Protein AF-A0A699SDT7-F1 (afdb_monomer)

Sequence (73 aa):
SPFSVHPGSTKMYHDLKQHFWWSGMKRDVATFVSRCLICQQVKIGHQRASGLLQPLDIPVWKWDEISMDFVTG

Structure (mmCIF, N/CA/C/O backbone):
data_AF-A0A699SDT7-F1
#
_entry.id   AF-A0A699SDT7-F1
#
loop_
_atom_site.group_PDB
_atom_site.id
_atom_site.type_symbol
_atom_site.label_atom_id
_atom_site.label_alt_id
_atom_site.label_comp_id
_atom_site.label_asym_id
_atom_site.label_entity_id
_atom_site.label_seq_id
_atom_site.pdbx_PDB_ins_code
_atom_site.Cartn_x
_atom_site.Cartn_y
_atom_site.Cartn_z
_atom_site.occupancy
_atom_site.B_iso_or_equiv
_atom_site.auth_seq_id
_atom_site.auth_comp_id
_atom_site.auth_asym_id
_atom_site.auth_atom_id
_atom_site.pdbx_PDB_model_num
ATOM 1 N N . SER A 1 1 ? 24.283 -5.344 -0.350 1.00 43.56 1 SER A N 1
ATOM 2 C CA . SER A 1 1 ? 24.480 -4.881 1.039 1.00 43.56 1 SER A CA 1
ATOM 3 C C . SER A 1 1 ? 23.439 -5.555 1.928 1.00 43.56 1 SER A C 1
ATOM 5 O O . SER A 1 1 ? 22.419 -5.978 1.387 1.00 43.56 1 SER A O 1
ATOM 7 N N . PRO A 1 2 ? 23.639 -5.628 3.256 1.00 35.50 2 PRO A N 1
ATOM 8 C CA . PRO A 1 2 ? 22.708 -6.235 4.225 1.00 35.50 2 PRO A CA 1
ATOM 9 C C . PRO A 1 2 ? 21.334 -5.540 4.300 1.00 35.50 2 PRO A C 1
ATOM 11 O O . PRO A 1 2 ? 20.502 -5.878 5.130 1.00 35.50 2 PRO A O 1
ATOM 14 N N . PHE A 1 3 ? 21.101 -4.562 3.419 1.00 45.88 3 PHE A N 1
ATOM 15 C CA . PHE A 1 3 ? 19.932 -3.708 3.370 1.00 45.88 3 PHE A CA 1
ATOM 16 C C . PHE A 1 3 ? 19.415 -3.509 1.936 1.00 45.88 3 PHE A C 1
ATOM 18 O O . PHE A 1 3 ? 18.991 -2.413 1.574 1.00 45.88 3 PHE A O 1
ATOM 25 N N . SER A 1 4 ? 19.329 -4.568 1.120 1.00 50.91 4 SER A N 1
ATOM 26 C CA . SER A 1 4 ? 18.271 -4.631 0.085 1.00 50.91 4 SER A CA 1
ATOM 27 C C . SER A 1 4 ? 16.899 -4.813 0.754 1.00 50.91 4 SER A C 1
ATOM 29 O O . SER A 1 4 ? 16.144 -5.728 0.442 1.00 50.91 4 SER A O 1
ATOM 31 N N . VAL A 1 5 ? 16.619 -3.933 1.722 1.00 57.94 5 VAL A N 1
ATOM 32 C CA . VAL A 1 5 ? 15.366 -3.761 2.448 1.00 57.94 5 VAL A CA 1
ATOM 33 C C . VAL A 1 5 ? 14.324 -3.486 1.390 1.00 57.94 5 VAL A C 1
AT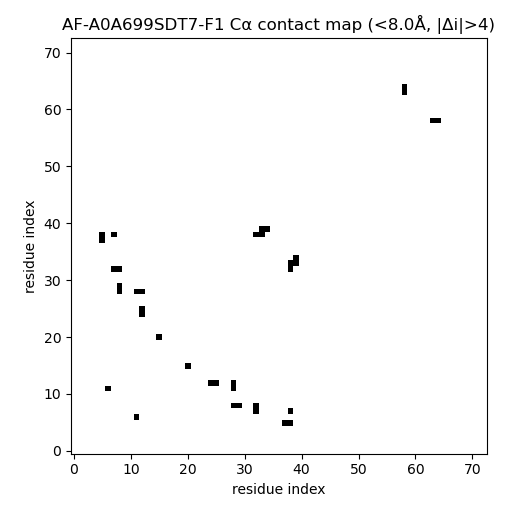OM 35 O O . VAL A 1 5 ? 14.298 -2.386 0.849 1.00 57.94 5 VAL A O 1
ATOM 38 N N . HIS A 1 6 ? 13.563 -4.525 1.058 1.00 67.69 6 HIS A N 1
ATOM 39 C CA . HIS A 1 6 ? 12.451 -4.584 0.115 1.00 67.69 6 HIS A CA 1
ATOM 40 C C . HIS A 1 6 ? 11.824 -3.216 -0.190 1.00 67.69 6 HIS A C 1
ATOM 42 O O . HIS A 1 6 ? 10.799 -2.856 0.389 1.00 67.69 6 HIS A O 1
ATOM 48 N N . PRO A 1 7 ? 12.388 -2.437 -1.130 1.00 72.50 7 PRO A N 1
ATOM 49 C CA . PRO A 1 7 ? 12.085 -1.012 -1.207 1.00 72.50 7 PRO A CA 1
ATOM 50 C C . PRO A 1 7 ? 10.756 -0.736 -1.936 1.00 72.50 7 PRO A C 1
ATOM 52 O O . PRO A 1 7 ? 10.401 0.402 -2.237 1.00 72.50 7 PRO A O 1
ATOM 55 N N . GLY A 1 8 ? 9.997 -1.797 -2.220 1.00 81.19 8 GLY A N 1
ATOM 56 C CA . GLY A 1 8 ? 8.802 -1.778 -3.041 1.00 81.19 8 GLY A CA 1
ATOM 57 C C . GLY A 1 8 ? 9.115 -1.686 -4.536 1.00 81.19 8 GLY A C 1
ATOM 58 O O . GLY A 1 8 ? 10.221 -1.362 -4.962 1.00 81.19 8 GLY A O 1
ATOM 59 N N . SER A 1 9 ? 8.099 -1.971 -5.354 1.00 87.81 9 SER A N 1
ATOM 60 C CA . SER A 1 9 ? 8.226 -2.023 -6.815 1.00 87.81 9 SER A CA 1
ATOM 61 C C . SER A 1 9 ? 8.699 -0.704 -7.422 1.00 87.81 9 SER A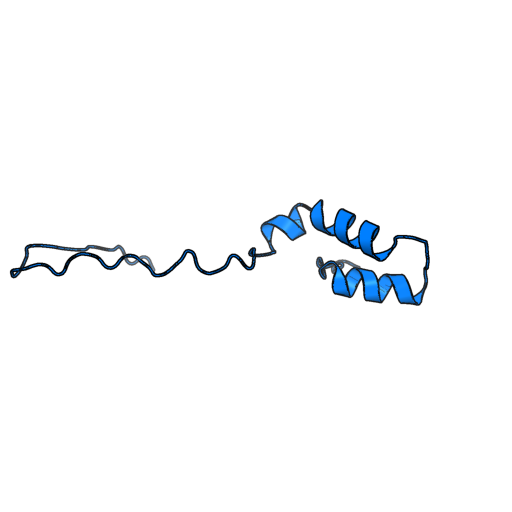 C 1
ATOM 63 O O . SER A 1 9 ? 9.439 -0.728 -8.400 1.00 87.81 9 SER A O 1
ATOM 65 N N . THR A 1 10 ? 8.287 0.435 -6.860 1.00 89.50 10 THR A N 1
ATOM 66 C CA . THR A 1 10 ? 8.638 1.757 -7.389 1.00 89.50 10 THR A CA 1
ATOM 67 C C . THR A 1 10 ? 10.131 2.016 -7.252 1.00 89.50 10 THR A C 1
ATOM 69 O O . THR A 1 10 ? 10.800 2.222 -8.259 1.00 89.50 10 THR A O 1
ATOM 72 N N . LYS A 1 11 ? 10.684 1.942 -6.038 1.00 90.19 11 LYS A N 1
ATOM 73 C CA . LYS A 1 11 ? 12.111 2.206 -5.828 1.00 90.19 11 LYS A CA 1
ATOM 74 C C . LYS A 1 11 ? 12.992 1.178 -6.546 1.00 90.19 11 LYS A C 1
ATOM 76 O O . LYS A 1 11 ? 13.902 1.593 -7.247 1.00 90.19 11 LYS A O 1
ATOM 81 N N . MET A 1 12 ? 12.636 -0.113 -6.533 1.00 90.44 12 MET A N 1
ATOM 82 C CA . MET A 1 12 ? 13.360 -1.118 -7.332 1.00 90.44 12 MET A CA 1
ATOM 83 C C . MET A 1 12 ? 13.406 -0.775 -8.828 1.00 90.44 12 MET A C 1
ATOM 85 O O . MET A 1 12 ? 14.451 -0.908 -9.457 1.00 90.44 12 MET A O 1
ATOM 89 N N . TYR A 1 13 ? 12.297 -0.303 -9.406 1.00 93.31 13 TYR A N 1
ATOM 90 C CA . TYR A 1 13 ? 12.275 0.138 -10.802 1.00 93.31 13 TYR A CA 1
ATOM 91 C C . TYR A 1 13 ? 13.152 1.378 -11.026 1.00 93.31 13 TYR A C 1
ATOM 93 O O . TYR A 1 13 ? 13.861 1.457 -12.027 1.00 93.31 13 TYR A O 1
ATOM 101 N N . HIS A 1 14 ? 13.107 2.346 -10.107 1.00 93.12 14 HIS A N 1
ATOM 102 C CA . HIS A 1 14 ? 13.908 3.566 -10.196 1.00 93.12 14 HIS A CA 1
ATOM 103 C C . HIS A 1 14 ? 15.409 3.316 -10.063 1.00 93.12 14 HIS A C 1
ATOM 105 O O . HIS A 1 14 ? 16.163 4.027 -10.719 1.00 93.12 14 HIS A O 1
ATOM 111 N N . ASP A 1 15 ? 15.822 2.328 -9.275 1.00 92.25 15 ASP A N 1
ATOM 112 C CA . ASP A 1 15 ? 17.226 1.950 -9.125 1.00 92.25 15 ASP A CA 1
ATOM 113 C C . ASP A 1 15 ? 17.709 1.206 -10.383 1.00 92.25 15 ASP A C 1
ATOM 115 O O . ASP A 1 15 ? 18.710 1.579 -10.992 1.00 92.25 15 ASP A O 1
ATOM 119 N N . LEU A 1 16 ? 16.944 0.212 -10.853 1.00 92.38 16 LEU A N 1
ATOM 120 C CA . LEU A 1 16 ? 17.305 -0.584 -12.033 1.00 92.38 16 LEU A CA 1
ATOM 121 C C . LEU A 1 16 ? 17.351 0.243 -13.321 1.00 92.38 16 LEU A C 1
ATOM 123 O O . LEU A 1 16 ? 18.272 0.069 -14.121 1.00 92.38 16 LEU A O 1
ATOM 127 N N . LYS A 1 17 ? 16.412 1.183 -13.510 1.00 94.56 17 LYS A N 1
ATOM 128 C CA . LYS A 1 17 ? 16.366 2.014 -14.726 1.00 94.56 17 LYS A CA 1
ATOM 129 C C . LYS A 1 17 ? 17.583 2.926 -14.897 1.00 94.56 17 LYS A C 1
ATOM 131 O O . LYS A 1 17 ? 17.736 3.507 -15.966 1.00 94.56 17 LYS A O 1
ATOM 136 N N . GLN A 1 18 ? 18.390 3.133 -13.850 1.00 95.31 18 GLN A N 1
ATOM 137 C CA . GLN A 1 18 ? 19.587 3.968 -13.958 1.00 95.31 18 GLN A CA 1
ATOM 138 C C . GLN A 1 18 ? 20.662 3.303 -14.814 1.00 95.31 18 GLN A C 1
ATOM 140 O O . GLN A 1 18 ? 21.513 4.002 -15.357 1.00 95.31 18 GLN A O 1
ATOM 145 N N . HIS A 1 19 ? 20.687 1.969 -14.868 1.00 96.06 19 HIS A N 1
ATOM 146 C CA . HIS A 1 19 ? 21.791 1.212 -15.470 1.00 96.06 19 HIS A CA 1
ATOM 147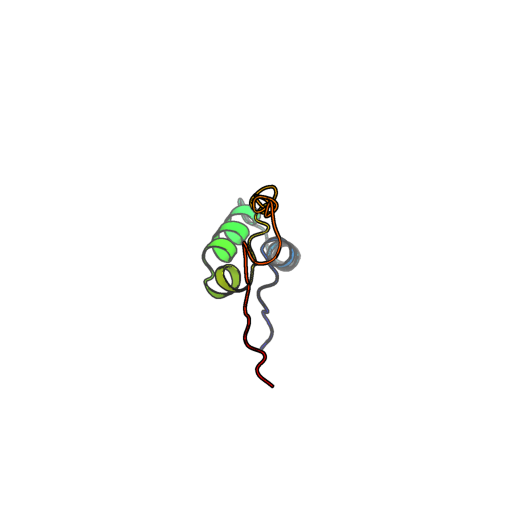 C C . HIS A 1 19 ? 21.307 0.183 -16.495 1.00 96.06 19 HIS A C 1
ATOM 149 O O . HIS A 1 19 ? 22.081 -0.240 -17.348 1.00 96.06 19 HIS A O 1
ATOM 155 N N . PHE A 1 20 ? 20.032 -0.211 -16.438 1.00 94.50 20 PHE A N 1
ATOM 156 C CA . PHE A 1 20 ? 19.467 -1.247 -17.290 1.00 94.50 20 PHE A CA 1
ATOM 157 C C . PHE A 1 20 ? 18.169 -0.790 -17.951 1.00 94.50 20 PHE A C 1
ATOM 159 O O . PHE A 1 20 ? 17.408 0.014 -17.408 1.00 94.50 20 PHE A O 1
ATOM 166 N N . TRP A 1 21 ? 17.892 -1.352 -19.126 1.00 95.44 21 TRP A N 1
ATOM 167 C CA . TRP A 1 21 ? 16.627 -1.168 -19.821 1.00 95.44 21 TRP A CA 1
ATOM 168 C C . TRP A 1 21 ? 16.261 -2.422 -20.611 1.00 95.44 21 TRP A C 1
ATOM 170 O O . TRP A 1 21 ? 17.110 -3.012 -21.276 1.00 95.44 21 TRP A O 1
ATOM 180 N N . TRP A 1 22 ? 14.986 -2.807 -20.554 1.00 97.44 22 TRP A N 1
ATOM 181 C CA . TRP A 1 22 ? 14.404 -3.827 -21.424 1.00 97.44 22 TRP A CA 1
ATOM 182 C C . TRP A 1 22 ? 12.890 -3.635 -21.570 1.00 97.44 22 TRP A C 1
ATOM 184 O O . TRP A 1 22 ? 12.234 -2.984 -20.743 1.00 97.44 22 TRP A O 1
ATOM 194 N N . SER A 1 23 ? 12.309 -4.220 -22.621 1.00 97.50 23 SER A N 1
ATOM 195 C CA . SER A 1 23 ? 10.862 -4.188 -22.842 1.00 97.50 23 SER A CA 1
ATOM 196 C C . SER A 1 23 ? 10.133 -4.913 -21.712 1.00 97.50 23 SER A C 1
ATOM 198 O O . SER A 1 23 ? 10.331 -6.106 -21.509 1.00 97.50 23 SER A O 1
ATOM 200 N N . GLY A 1 24 ? 9.258 -4.207 -20.996 1.00 96.31 24 GLY A N 1
ATOM 201 C CA . GLY A 1 24 ? 8.472 -4.794 -19.907 1.00 96.31 24 GLY A CA 1
ATOM 202 C C . GLY A 1 24 ? 9.111 -4.709 -18.520 1.00 96.31 24 GLY A C 1
ATOM 203 O O . GLY A 1 24 ? 8.467 -5.119 -17.560 1.00 96.31 24 GLY A O 1
ATOM 204 N N . MET A 1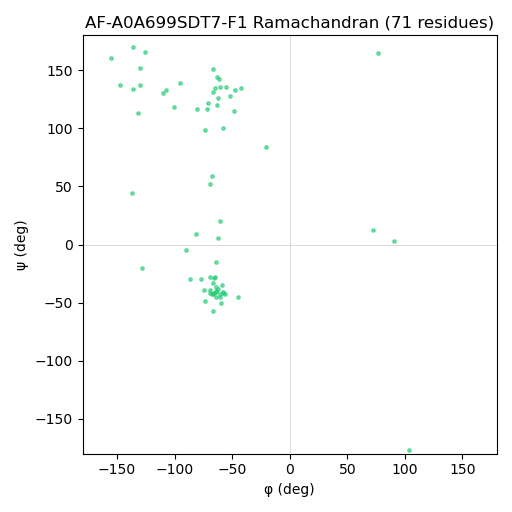 25 ? 10.278 -4.072 -18.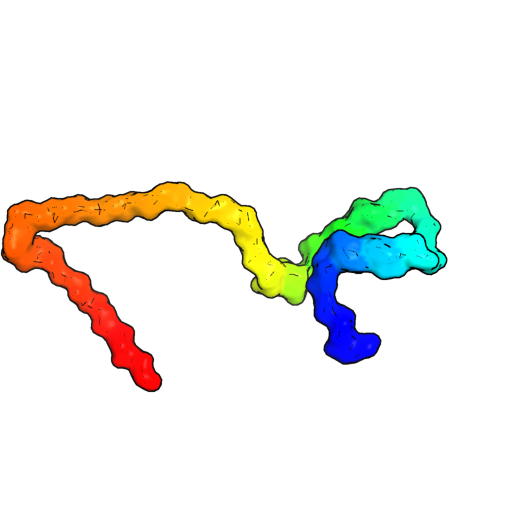367 1.00 95.88 25 MET A N 1
ATOM 205 C CA . MET A 1 25 ? 10.996 -3.943 -17.087 1.00 95.88 25 MET A CA 1
ATOM 206 C C . MET A 1 25 ? 10.116 -3.566 -15.891 1.00 95.88 25 MET A C 1
ATOM 208 O O . MET A 1 25 ? 10.193 -4.182 -14.832 1.00 95.88 25 MET A O 1
ATOM 212 N N . LYS A 1 26 ? 9.220 -2.586 -16.047 1.00 94.69 26 LYS A N 1
ATOM 213 C CA . LYS A 1 26 ? 8.307 -2.177 -14.969 1.00 94.69 26 LYS A CA 1
ATOM 214 C C . LYS A 1 26 ? 7.359 -3.307 -14.533 1.00 94.69 26 LYS A C 1
ATOM 216 O O . LYS A 1 26 ? 7.082 -3.442 -13.343 1.00 94.69 26 LYS A O 1
ATOM 221 N N . ARG A 1 27 ? 6.870 -4.114 -15.484 1.00 96.00 27 ARG A N 1
ATOM 222 C CA . ARG A 1 27 ? 6.003 -5.277 -15.231 1.00 96.00 27 ARG A CA 1
ATOM 223 C C . ARG A 1 27 ? 6.779 -6.395 -14.544 1.00 96.00 27 ARG A C 1
ATOM 225 O O . ARG A 1 27 ? 6.263 -6.985 -13.596 1.00 96.00 27 ARG A O 1
ATOM 232 N N . ASP A 1 28 ? 8.006 -6.649 -14.977 1.00 94.94 28 ASP A N 1
ATOM 233 C CA . ASP A 1 28 ? 8.839 -7.704 -14.398 1.00 94.94 28 ASP A CA 1
ATOM 234 C C . ASP A 1 28 ? 9.228 -7.366 -12.960 1.00 94.94 28 ASP A C 1
ATOM 236 O O . ASP A 1 28 ? 9.087 -8.205 -12.073 1.00 94.94 28 ASP A O 1
ATOM 240 N N . VAL A 1 29 ? 9.596 -6.108 -12.692 1.00 92.62 29 VAL A N 1
ATOM 241 C CA . VAL A 1 29 ? 9.853 -5.620 -11.328 1.00 92.62 29 VAL A CA 1
ATOM 242 C C . VAL A 1 29 ? 8.604 -5.746 -10.453 1.00 92.62 29 VAL A C 1
ATOM 244 O O . VAL A 1 29 ? 8.695 -6.234 -9.326 1.00 92.62 29 VAL A O 1
ATOM 247 N N . ALA A 1 30 ? 7.429 -5.355 -10.958 1.00 91.81 30 ALA A N 1
ATOM 248 C CA . ALA A 1 30 ? 6.178 -5.511 -10.217 1.00 91.81 30 ALA A CA 1
ATOM 249 C C . ALA A 1 30 ? 5.883 -6.987 -9.904 1.00 91.81 30 ALA A C 1
ATOM 251 O O . ALA A 1 30 ? 5.537 -7.321 -8.770 1.00 91.81 30 ALA A O 1
ATOM 252 N N . THR A 1 31 ? 6.094 -7.876 -10.877 1.00 93.00 31 THR A N 1
ATOM 253 C CA . THR A 1 31 ? 5.899 -9.324 -10.728 1.00 93.00 31 THR A CA 1
ATOM 254 C C . THR A 1 31 ? 6.875 -9.909 -9.709 1.00 93.00 31 THR A C 1
ATOM 256 O O . THR A 1 31 ? 6.459 -10.643 -8.813 1.00 93.00 31 THR A O 1
ATOM 259 N N . PHE A 1 32 ? 8.152 -9.534 -9.777 1.00 90.38 32 PHE A N 1
ATOM 260 C CA . PHE A 1 32 ? 9.176 -9.964 -8.829 1.00 90.38 32 PHE A CA 1
ATOM 261 C C . PHE A 1 32 ? 8.833 -9.546 -7.394 1.00 90.38 32 PHE A C 1
ATOM 263 O O . PHE A 1 32 ? 8.792 -10.384 -6.494 1.00 90.38 32 PHE A O 1
ATOM 270 N N . VAL A 1 33 ? 8.499 -8.268 -7.182 1.00 88.19 33 VAL A N 1
ATOM 271 C CA . VAL A 1 33 ? 8.122 -7.763 -5.853 1.00 88.19 33 VAL A CA 1
ATOM 272 C C . VAL A 1 33 ? 6.837 -8.419 -5.349 1.00 88.19 33 VAL A C 1
ATOM 274 O O . VAL A 1 33 ? 6.745 -8.702 -4.156 1.00 88.19 33 VAL A O 1
ATOM 277 N N . SER A 1 34 ? 5.871 -8.699 -6.232 1.00 86.69 34 SER A N 1
ATOM 278 C CA . SER A 1 34 ? 4.614 -9.362 -5.860 1.00 86.69 34 SER A CA 1
ATOM 279 C C . SER A 1 34 ? 4.802 -10.797 -5.370 1.00 86.69 34 SER A C 1
ATOM 281 O O . SER A 1 34 ? 4.004 -11.251 -4.561 1.00 86.69 34 SER A O 1
ATOM 283 N N . ARG A 1 35 ? 5.851 -11.500 -5.821 1.00 88.56 35 ARG A N 1
ATOM 284 C CA . ARG A 1 35 ? 6.165 -12.887 -5.430 1.00 88.56 35 ARG A CA 1
ATOM 285 C C . ARG A 1 35 ? 7.078 -12.987 -4.207 1.00 88.56 35 ARG A C 1
ATOM 287 O O . ARG A 1 35 ? 7.359 -14.084 -3.739 1.00 88.56 35 ARG A O 1
ATOM 294 N N . CYS A 1 36 ? 7.572 -11.864 -3.694 1.00 86.19 36 CYS A N 1
ATOM 295 C CA . CYS A 1 36 ? 8.472 -11.865 -2.554 1.00 86.19 36 CYS A CA 1
ATOM 296 C C . CYS A 1 36 ? 7.695 -12.020 -1.236 1.00 86.19 36 CYS A C 1
ATOM 298 O O . CYS A 1 36 ? 6.940 -11.128 -0.855 1.00 86.19 36 CYS A O 1
ATOM 300 N N . LEU A 1 37 ? 7.928 -13.121 -0.512 1.00 82.25 37 LEU A N 1
ATOM 301 C CA . LEU A 1 37 ? 7.244 -13.430 0.754 1.00 82.25 37 LEU A CA 1
ATOM 302 C C . LEU A 1 37 ? 7.437 -12.348 1.824 1.00 82.25 37 LEU A C 1
ATOM 304 O O . LEU A 1 37 ? 6.481 -11.955 2.483 1.00 82.25 37 LEU A O 1
ATOM 308 N N . ILE A 1 38 ? 8.650 -11.807 1.957 1.00 82.69 38 ILE A N 1
ATOM 309 C CA . ILE A 1 38 ? 8.938 -10.747 2.933 1.00 82.69 38 ILE A CA 1
ATOM 310 C C . ILE A 1 38 ? 8.193 -9.460 2.553 1.00 82.69 38 ILE A C 1
ATOM 312 O O . ILE A 1 38 ? 7.574 -8.829 3.406 1.00 82.69 38 ILE A O 1
ATOM 316 N N . CYS A 1 39 ? 8.170 -9.095 1.262 1.00 81.00 39 CYS A N 1
ATOM 317 C CA . CYS A 1 39 ? 7.354 -7.977 0.783 1.00 81.00 39 CYS A CA 1
ATOM 318 C C . CYS A 1 39 ? 5.869 -8.181 1.094 1.00 81.00 39 CYS A C 1
ATOM 320 O O . CYS A 1 39 ? 5.206 -7.209 1.433 1.00 81.00 39 CYS A O 1
ATOM 322 N N . GLN A 1 40 ? 5.343 -9.398 0.940 1.00 81.19 40 GLN A N 1
ATOM 323 C CA . GLN A 1 40 ? 3.932 -9.706 1.190 1.00 81.19 40 GLN A CA 1
ATOM 324 C C . GLN A 1 40 ? 3.573 -9.632 2.678 1.00 81.19 40 GLN A C 1
ATOM 326 O O . GLN A 1 40 ? 2.502 -9.142 3.011 1.00 81.19 40 GLN A O 1
ATOM 331 N N . GLN A 1 41 ? 4.461 -10.091 3.562 1.00 79.25 41 GLN A N 1
ATOM 332 C CA . GLN A 1 41 ? 4.228 -10.082 5.010 1.00 79.25 41 GLN A CA 1
ATOM 333 C C . GLN A 1 41 ? 4.364 -8.682 5.618 1.00 79.25 41 GLN A C 1
ATOM 335 O O . GLN A 1 41 ? 3.601 -8.317 6.505 1.00 79.25 41 GLN A O 1
ATOM 340 N N . VAL A 1 42 ? 5.338 -7.895 5.148 1.00 74.31 42 VAL A N 1
ATOM 341 C CA . VAL A 1 42 ? 5.643 -6.570 5.715 1.00 74.31 42 VAL A CA 1
ATOM 342 C C . VAL A 1 42 ? 4.794 -5.469 5.087 1.00 74.31 42 VAL A C 1
ATOM 344 O O . VAL A 1 42 ? 4.486 -4.473 5.744 1.00 74.31 42 VAL A O 1
ATOM 347 N N . LYS A 1 43 ? 4.390 -5.615 3.818 1.00 70.44 43 LYS A N 1
ATOM 348 C CA . LYS A 1 43 ? 3.411 -4.693 3.246 1.00 70.44 43 LYS A CA 1
ATOM 349 C C . LYS A 1 43 ? 2.055 -5.013 3.839 1.00 70.44 43 LYS A C 1
ATOM 351 O O . LYS A 1 43 ? 1.336 -5.872 3.340 1.00 70.44 43 LYS A O 1
ATOM 356 N N . ILE A 1 44 ? 1.692 -4.235 4.851 1.00 62.38 44 ILE A N 1
ATOM 357 C CA . ILE A 1 44 ? 0.299 -4.019 5.213 1.00 62.38 44 ILE A CA 1
ATOM 358 C C . ILE A 1 44 ? -0.399 -3.675 3.900 1.00 62.38 44 ILE A C 1
ATOM 360 O O . ILE A 1 44 ? -0.046 -2.694 3.233 1.00 62.38 44 ILE A O 1
ATOM 364 N N . GLY A 1 45 ? -1.319 -4.534 3.460 1.00 62.97 45 GLY A N 1
ATOM 365 C CA . GLY A 1 45 ? -2.186 -4.159 2.362 1.00 62.97 45 GLY A CA 1
ATOM 366 C C . GLY A 1 45 ? -2.791 -2.823 2.758 1.00 62.97 45 GLY A C 1
ATOM 367 O O . GLY A 1 45 ? -3.330 -2.710 3.856 1.00 62.97 45 GLY A O 1
ATOM 368 N N . HIS A 1 46 ? -2.709 -1.810 1.894 1.00 63.00 46 HIS A N 1
ATOM 369 C CA . HIS A 1 46 ? -3.578 -0.640 2.004 1.00 63.00 46 HIS A CA 1
ATOM 370 C C . HIS A 1 46 ? -5.006 -1.110 1.695 1.00 63.00 46 HIS A C 1
ATOM 372 O O . HIS A 1 46 ? -5.620 -0.720 0.705 1.00 63.00 46 HIS A O 1
ATOM 378 N N . GLN A 1 47 ? -5.493 -2.065 2.484 1.00 62.31 47 GLN A N 1
ATOM 379 C CA . GLN A 1 47 ? -6.866 -2.466 2.511 1.00 62.31 47 GLN A CA 1
ATOM 380 C C . GLN A 1 47 ? -7.581 -1.213 2.970 1.00 62.31 47 GLN A C 1
ATOM 382 O O . GLN A 1 47 ? -7.215 -0.579 3.965 1.00 62.31 47 GLN A O 1
ATOM 387 N N . ARG A 1 48 ? -8.563 -0.810 2.172 1.00 64.75 48 ARG A N 1
ATOM 388 C CA . ARG A 1 48 ? -9.545 0.161 2.620 1.00 64.75 48 ARG A CA 1
ATOM 389 C C . ARG A 1 48 ? -10.005 -0.316 3.998 1.00 64.75 48 ARG A C 1
ATOM 391 O O . ARG A 1 48 ? -10.250 -1.514 4.141 1.00 64.75 48 ARG A O 1
ATOM 398 N N . ALA A 1 49 ? -10.064 0.585 4.982 1.00 71.06 49 ALA A N 1
ATOM 399 C CA . ALA A 1 49 ? -10.656 0.262 6.279 1.00 71.06 49 ALA A CA 1
ATOM 400 C C . ALA A 1 49 ? -11.934 -0.550 6.025 1.00 71.06 49 ALA A C 1
ATOM 402 O O . ALA A 1 49 ? -12.661 -0.196 5.090 1.00 71.06 49 ALA A O 1
ATOM 403 N N . SER A 1 50 ? -12.145 -1.641 6.773 1.00 70.94 50 SER A N 1
ATOM 404 C CA . SER A 1 50 ? -13.136 -2.710 6.519 1.00 70.94 50 SER A CA 1
ATOM 405 C C . SER A 1 50 ? -14.611 -2.266 6.487 1.00 70.94 50 SER A C 1
ATOM 407 O O . SER A 1 50 ? -15.512 -3.079 6.643 1.00 70.94 50 SER A O 1
ATOM 409 N N . GLY A 1 51 ? -14.875 -0.983 6.267 1.00 77.81 51 GLY A N 1
ATOM 410 C CA . GLY A 1 51 ? -16.149 -0.314 6.407 1.00 77.81 51 GLY A CA 1
ATOM 411 C C . GLY A 1 51 ? -16.176 0.515 7.682 1.00 77.81 51 GLY A C 1
ATOM 412 O O . GLY A 1 51 ? -15.186 0.627 8.409 1.00 77.81 51 GLY A O 1
ATOM 413 N N . LEU A 1 52 ? -17.334 1.115 7.936 1.00 82.56 52 LEU A N 1
ATOM 414 C CA . LEU A 1 52 ? -17.654 1.621 9.262 1.00 82.56 52 LEU A CA 1
ATOM 415 C C . LEU A 1 52 ? -17.751 0.416 10.203 1.00 82.56 52 LEU A C 1
ATOM 417 O O . LEU A 1 52 ? -18.360 -0.592 9.842 1.00 82.56 52 LEU A O 1
ATOM 421 N N . LEU A 1 53 ? -17.146 0.516 11.388 1.00 81.50 53 LEU A N 1
ATOM 422 C CA . LEU A 1 53 ? -17.407 -0.447 12.456 1.00 81.50 53 LEU A CA 1
ATOM 423 C C . LEU A 1 53 ? -18.917 -0.476 12.703 1.00 81.50 53 LEU A C 1
ATOM 425 O O . LEU A 1 53 ? -19.541 0.586 12.737 1.00 81.50 53 LEU A O 1
ATOM 429 N N . GLN A 1 54 ? -19.499 -1.666 12.850 1.00 81.44 54 GLN A N 1
ATOM 430 C CA . GLN A 1 54 ? -20.875 -1.758 13.323 1.00 81.44 54 GLN A CA 1
ATOM 431 C C . GLN A 1 54 ? -20.875 -1.402 14.813 1.00 81.44 54 GLN A C 1
ATOM 433 O O . GLN A 1 54 ? -20.195 -2.088 15.580 1.00 81.44 54 GLN A O 1
ATOM 438 N N . PRO A 1 55 ? -21.552 -0.315 15.224 1.00 83.62 55 PRO A N 1
ATOM 439 C CA . PRO A 1 55 ? -21.697 0.001 16.635 1.00 83.62 55 PRO A CA 1
ATOM 440 C C . PRO A 1 55 ? -22.487 -1.117 17.317 1.00 83.62 55 PRO A C 1
ATOM 442 O O . PRO A 1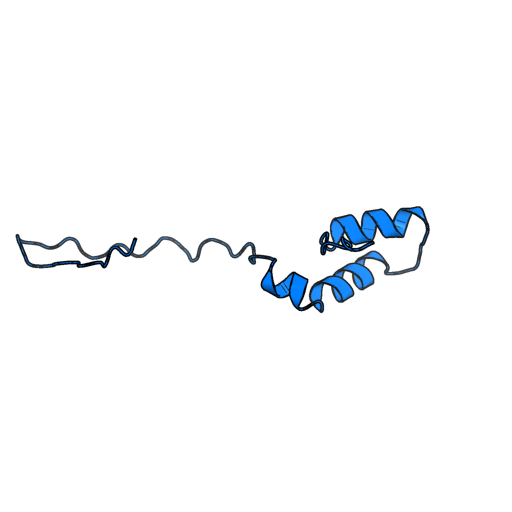 55 ? -23.407 -1.669 16.717 1.00 83.62 55 PRO A O 1
ATOM 445 N N . LEU A 1 56 ? -22.133 -1.430 1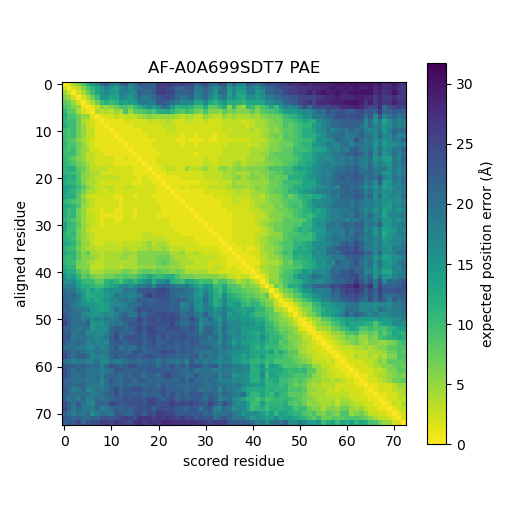8.562 1.00 85.19 56 LEU A N 1
ATOM 446 C CA . LEU A 1 56 ? -22.986 -2.248 19.418 1.00 85.19 56 LEU A CA 1
ATOM 447 C C . LEU A 1 56 ? -24.273 -1.476 19.732 1.00 85.19 56 LEU A C 1
ATOM 449 O O . LEU A 1 56 ? -24.272 -0.239 19.758 1.00 85.19 56 LEU A O 1
ATOM 453 N N . ASP A 1 57 ? -25.361 -2.208 19.956 1.00 89.06 57 ASP A N 1
ATOM 454 C CA . ASP A 1 57 ? -26.616 -1.610 20.398 1.00 89.06 57 ASP A CA 1
ATOM 455 C C . ASP A 1 57 ? -26.420 -0.918 21.751 1.00 89.06 57 ASP A C 1
ATOM 457 O O . ASP A 1 57 ? -25.682 -1.390 22.613 1.00 89.06 57 ASP A O 1
ATOM 461 N N . ILE A 1 58 ? -27.076 0.227 21.942 1.00 88.56 58 ILE A N 1
ATOM 462 C CA . ILE A 1 58 ? -26.994 0.958 23.208 1.00 88.56 58 ILE A CA 1
ATOM 463 C C . ILE A 1 58 ? -27.776 0.160 24.264 1.00 88.56 58 ILE A C 1
ATOM 465 O O . ILE A 1 58 ? -28.982 -0.034 24.072 1.00 88.56 58 ILE A O 1
ATOM 469 N N . PRO A 1 59 ? -27.152 -0.266 25.382 1.00 91.44 59 PRO A N 1
ATOM 470 C CA . PRO A 1 59 ? -27.872 -0.945 26.451 1.00 91.44 59 PRO A CA 1
ATOM 471 C C . PRO A 1 59 ? -28.967 -0.033 27.016 1.00 91.44 59 PRO A C 1
ATOM 473 O O . PRO A 1 59 ? -28.760 1.162 27.244 1.00 91.44 59 PRO A O 1
ATOM 476 N N . VAL A 1 60 ? -30.157 -0.599 27.218 1.00 93.44 60 VAL A N 1
ATOM 477 C CA . VAL A 1 60 ? -31.363 0.155 27.600 1.00 93.44 60 VAL A CA 1
ATOM 478 C C . VAL A 1 60 ? -31.327 0.530 29.080 1.00 93.44 60 VAL A C 1
ATOM 480 O O . VAL A 1 60 ? -31.871 1.565 29.478 1.00 93.44 60 VAL A O 1
ATOM 483 N N . TRP A 1 61 ? -30.674 -0.289 29.902 1.00 93.00 61 TRP A N 1
ATOM 484 C CA . TRP A 1 61 ? -30.631 -0.122 31.342 1.00 93.00 61 TRP A CA 1
ATOM 485 C C . TRP A 1 61 ? -29.235 -0.322 31.935 1.00 93.00 61 TRP A C 1
ATOM 487 O O . TRP A 1 61 ? -28.275 -0.743 31.286 1.00 93.00 61 TRP A O 1
ATOM 497 N N . LYS A 1 62 ? -29.106 0.027 33.219 1.00 89.94 62 LYS A N 1
ATOM 498 C CA . LYS A 1 62 ? -27.857 -0.158 33.963 1.00 89.94 62 LYS A CA 1
ATOM 499 C C . LYS A 1 62 ? -27.582 -1.652 34.121 1.00 89.94 62 LYS A C 1
ATOM 501 O O . LYS A 1 62 ? -28.446 -2.360 34.629 1.00 89.94 62 LYS A O 1
ATOM 506 N N . TRP A 1 63 ? -26.351 -2.059 33.801 1.00 89.88 63 TRP A N 1
ATOM 507 C CA . TRP A 1 63 ? -25.842 -3.435 33.921 1.00 89.88 63 TRP A CA 1
ATOM 508 C C . TRP A 1 63 ? -26.384 -4.446 32.904 1.00 89.88 63 TRP A C 1
ATOM 510 O O . TRP A 1 63 ? -26.130 -5.636 33.065 1.00 89.88 63 TRP A O 1
ATOM 520 N N . ASP A 1 64 ? -27.064 -3.995 31.849 1.00 91.56 64 ASP A N 1
ATOM 521 C CA . ASP A 1 64 ? -27.486 -4.877 30.750 1.00 91.56 64 ASP A CA 1
ATOM 522 C C . ASP A 1 64 ? -26.287 -5.450 29.975 1.00 91.56 64 ASP A C 1
ATOM 524 O O . ASP A 1 64 ? -26.353 -6.561 29.455 1.00 91.56 64 ASP A O 1
ATOM 528 N N . GLU A 1 65 ? -25.173 -4.710 29.934 1.00 90.38 65 GLU A N 1
ATOM 529 C CA . GLU A 1 65 ? -23.933 -5.118 29.280 1.00 90.38 65 GLU A CA 1
ATOM 530 C C . GLU A 1 65 ? -22.719 -4.802 30.167 1.00 90.38 65 GLU A C 1
ATOM 532 O O . GLU A 1 65 ? -22.609 -3.713 30.739 1.00 90.38 65 GLU A O 1
ATOM 537 N N . ILE A 1 66 ? -21.805 -5.770 30.298 1.00 90.00 66 ILE A N 1
ATOM 538 C CA . ILE A 1 66 ? -20.556 -5.645 31.058 1.00 90.00 66 ILE A CA 1
ATOM 539 C C . ILE A 1 66 ? -19.412 -6.151 30.174 1.00 90.00 66 ILE A C 1
ATOM 541 O O . ILE A 1 66 ? -19.331 -7.343 29.882 1.00 90.00 66 ILE A O 1
ATOM 545 N N . SER A 1 67 ? -18.509 -5.255 29.771 1.00 90.31 67 SER A N 1
ATOM 546 C CA . SER A 1 67 ? -17.267 -5.604 29.073 1.00 90.31 67 SER A CA 1
ATOM 547 C C . SER A 1 67 ? -16.105 -5.720 30.062 1.00 90.31 67 SER A C 1
ATOM 549 O O . SER A 1 67 ? -15.967 -4.876 30.947 1.00 90.31 67 SER A O 1
ATOM 551 N N . MET A 1 68 ? -15.240 -6.717 29.886 1.00 93.88 68 MET A N 1
ATOM 552 C CA . MET A 1 68 ? -14.034 -6.915 30.694 1.00 93.88 68 MET A CA 1
ATOM 553 C C . MET A 1 68 ? -12.828 -7.127 29.779 1.00 93.88 68 MET A C 1
ATOM 555 O O . MET A 1 68 ? -12.925 -7.869 28.801 1.00 93.88 68 MET A O 1
ATOM 559 N N . ASP A 1 69 ? -11.700 -6.507 30.110 1.00 92.69 69 ASP A N 1
ATOM 560 C CA . ASP A 1 69 ? -10.413 -6.711 29.452 1.00 92.69 69 ASP A CA 1
ATOM 561 C C . ASP A 1 69 ? -9.321 -7.088 30.466 1.00 92.69 69 ASP A C 1
ATOM 563 O O . ASP A 1 69 ? -9.494 -6.993 31.683 1.00 92.69 69 ASP A O 1
ATOM 567 N N . PHE A 1 70 ? -8.196 -7.584 29.951 1.00 90.88 70 PHE A N 1
ATOM 568 C CA . PHE A 1 70 ? -7.019 -7.892 30.756 1.00 90.88 70 PHE A CA 1
ATOM 569 C C . PHE A 1 70 ? -5.915 -6.893 30.437 1.00 90.88 70 PHE A C 1
ATOM 571 O O . PHE A 1 70 ? -5.550 -6.712 29.275 1.00 90.88 70 PHE A O 1
ATOM 578 N N . VAL A 1 71 ? -5.330 -6.308 31.480 1.00 87.12 71 VAL A N 1
ATOM 579 C CA . VAL A 1 71 ? -4.119 -5.493 31.369 1.00 87.12 71 VAL A CA 1
ATOM 580 C C . VAL A 1 71 ? -2.927 -6.345 31.790 1.00 87.12 71 VAL A C 1
ATOM 582 O O . VAL A 1 71 ? -2.848 -6.795 32.933 1.00 87.12 71 VAL A O 1
ATOM 585 N N . THR A 1 72 ? -1.994 -6.567 30.868 1.00 86.44 72 THR A N 1
ATOM 586 C CA . THR A 1 72 ? -0.702 -7.215 31.138 1.00 86.44 72 THR A CA 1
ATOM 587 C C . THR A 1 72 ? 0.413 -6.173 31.078 1.00 86.44 72 THR A C 1
ATOM 589 O O . THR A 1 72 ? 0.429 -5.372 30.142 1.00 86.44 72 THR A O 1
ATO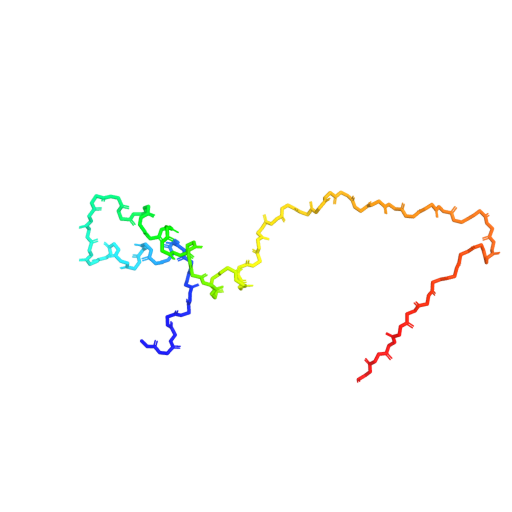M 592 N N . GLY A 1 73 ? 1.312 -6.176 32.067 1.00 70.75 73 GLY A N 1
ATOM 593 C CA . GLY A 1 73 ? 2.504 -5.316 32.131 1.00 70.75 73 GLY A CA 1
ATOM 594 C C . GLY A 1 73 ? 3.760 -5.982 31.593 1.00 70.75 73 GLY A C 1
ATOM 595 O O . GLY A 1 73 ? 3.795 -7.233 31.576 1.00 70.75 73 GLY A O 1
#

Radius of gyration: 23.12 Å; Cα contacts (8 Å, |Δi|>4): 19; chains: 1; bounding box: 56×17×57 Å

InterPro domains:
  IPR041588 Integrase zinc-binding domain [PF17921] (4-43)
  IPR052160 Gypsy Retrotran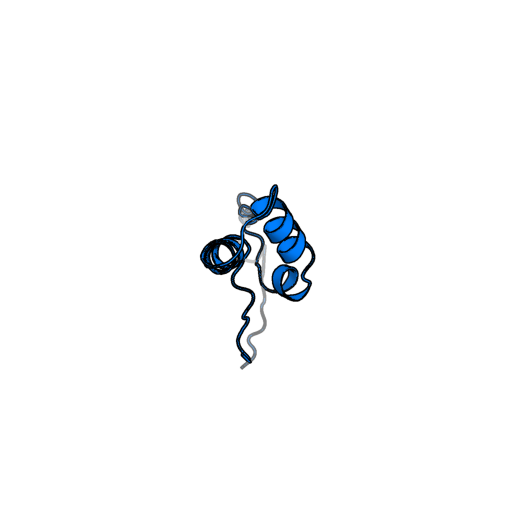sposon Integrase-like [PTHR47266] (1-72)

Secondary structure (DSSP, 8-state):
-TT----HHHHHHHHHTTT---TTHHHHHHHHHHT-HHHHHHS-------SSPPPPPPPSSTTS---------

Solvent-accessible surface area (backbone atoms only — not comparable to full-atom values): 5068 Å² total; per-residue (Å²): 118,105,67,79,62,76,66,49,45,65,51,52,43,62,59,46,58,75,82,51,86,62,92,59,49,70,57,53,39,41,52,54,46,70,69,32,65,67,49,56,71,70,47,71,71,88,62,71,73,94,60,80,79,81,76,76,80,80,67,91,53,92,80,72,70,82,89,86,85,86,90,83,134

pLDDT: mean 83.15, std 13.75, range [35.5, 97.5]

Organism: Tanacetum cinerariifolium (NCBI:txid118510)

Mean predicted aligned error: 12.03 Å

Foldseek 3Di:
DVPPPLPDLVVVLVVCVVPDDDPCSSVVSNVVLVPDPVSVVPPPPVPPDPPPPDDDDDDPDPPPDDDDDDDDD